Protein AF-A0A2I1H2B0-F1 (afdb_monomer)

Mean predicted aligned error: 11.68 Å

Solvent-accessible surface area (backbone atoms only — not comparable to full-atom values): 6428 Å² total; per-residue (Å²): 141,88,88,88,76,60,78,94,44,46,68,71,76,64,49,82,88,50,79,85,76,48,82,66,70,64,61,59,55,56,68,54,53,75,51,46,42,82,46,78,48,74,56,74,80,69,36,77,81,53,86,63,98,53,75,65,64,88,85,50,79,61,89,71,57,47,79,42,85,40,55,70,83,60,47,72,69,59,50,45,48,54,50,17,63,74,70,73,45,58,56,88,76,62,82,134

Nearest PDB structures (foldseek):
  7tlf-assembly1_C  TM=3.480E-01  e=1.361E+00  Proteomonas sulcata

Structure (mmCIF, N/CA/C/O backbone):
data_AF-A0A2I1H2B0-F1
#
_entry.id   AF-A0A2I1H2B0-F1
#
loop_
_atom_site.group_PDB
_atom_site.id
_atom_site.type_symbol
_atom_site.label_atom_id
_atom_site.label_alt_id
_atom_site.label_comp_id
_atom_site.label_asym_id
_atom_site.label_entity_id
_atom_site.label_seq_id
_atom_site.pdbx_PDB_ins_code
_atom_site.Cartn_x
_atom_site.Cartn_y
_atom_site.Cartn_z
_atom_site.occupancy
_atom_site.B_iso_or_equiv
_atom_site.auth_seq_id
_atom_site.auth_comp_id
_atom_site.auth_asym_id
_atom_site.auth_atom_id
_atom_site.pdbx_PDB_model_num
ATOM 1 N N . MET A 1 1 ? 22.178 12.903 -45.489 1.00 73.50 1 MET A N 1
ATOM 2 C CA . MET A 1 1 ? 22.985 12.206 -44.464 1.00 73.50 1 MET A CA 1
ATOM 3 C C . MET A 1 1 ? 23.063 10.743 -44.864 1.00 73.50 1 MET A C 1
ATOM 5 O O . MET A 1 1 ? 22.022 10.193 -45.192 1.00 73.50 1 MET A O 1
ATOM 9 N N . LEU A 1 2 ? 24.260 10.157 -44.918 1.00 90.94 2 LEU A N 1
ATOM 10 C CA . LEU A 1 2 ? 24.478 8.754 -45.292 1.00 90.94 2 LEU A CA 1
ATOM 11 C C . LEU A 1 2 ? 25.197 8.044 -44.143 1.00 90.94 2 LEU A C 1
ATOM 13 O O . LEU A 1 2 ? 26.053 8.652 -43.502 1.00 90.94 2 LEU A O 1
ATOM 17 N N . VAL A 1 3 ? 24.846 6.782 -43.895 1.00 92.38 3 VAL A N 1
ATOM 18 C CA . VAL A 1 3 ? 25.449 5.934 -42.858 1.00 92.38 3 VAL A CA 1
ATOM 19 C C . VAL A 1 3 ? 25.986 4.676 -43.532 1.00 92.38 3 VAL A C 1
ATOM 21 O O . VAL A 1 3 ? 25.276 4.052 -44.316 1.00 92.38 3 VAL A O 1
ATOM 24 N N . TYR A 1 4 ? 27.237 4.324 -43.236 1.00 93.19 4 TYR A N 1
ATOM 25 C CA . TYR A 1 4 ? 27.913 3.147 -43.778 1.00 93.19 4 TYR A CA 1
ATOM 26 C C . TYR A 1 4 ? 28.304 2.207 -42.644 1.00 93.19 4 TYR A C 1
ATOM 28 O O . TYR A 1 4 ? 28.731 2.652 -41.579 1.00 93.19 4 TYR A O 1
ATOM 36 N N . ILE A 1 5 ? 28.189 0.908 -42.901 1.00 94.12 5 ILE A N 1
ATOM 37 C CA . ILE A 1 5 ? 28.589 -0.162 -41.987 1.00 94.12 5 ILE A CA 1
ATOM 38 C C . ILE A 1 5 ? 29.729 -0.926 -42.660 1.00 94.12 5 ILE A C 1
ATOM 40 O O . ILE A 1 5 ? 29.684 -1.174 -43.865 1.00 94.12 5 ILE A O 1
ATOM 44 N N . ARG A 1 6 ? 30.775 -1.274 -41.900 1.00 95.75 6 ARG A N 1
ATOM 45 C CA . ARG A 1 6 ? 31.855 -2.123 -42.418 1.00 95.75 6 ARG A CA 1
ATOM 46 C C . ARG A 1 6 ? 31.313 -3.514 -42.718 1.00 95.75 6 ARG A C 1
ATOM 48 O O . ARG A 1 6 ? 30.656 -4.107 -41.870 1.00 95.75 6 ARG A O 1
ATOM 55 N N . GLU A 1 7 ? 31.663 -4.047 -43.883 1.00 94.50 7 GLU A N 1
ATOM 56 C CA . GLU A 1 7 ? 31.227 -5.374 -44.334 1.00 94.50 7 GLU A CA 1
ATOM 57 C C . GLU A 1 7 ? 31.550 -6.475 -43.310 1.00 94.50 7 GLU A C 1
ATOM 59 O O . GLU A 1 7 ? 30.708 -7.319 -43.020 1.00 94.50 7 GLU A O 1
ATOM 64 N N . SER A 1 8 ? 32.714 -6.392 -42.656 1.00 96.06 8 SER A N 1
ATOM 65 C CA . SER A 1 8 ? 33.134 -7.319 -41.596 1.00 96.06 8 SER A CA 1
ATOM 66 C C . SER A 1 8 ? 32.205 -7.369 -40.378 1.00 96.06 8 SER A C 1
ATOM 68 O O . SER A 1 8 ? 32.203 -8.365 -39.663 1.00 96.06 8 SER A O 1
ATOM 70 N N . ASN A 1 9 ? 31.433 -6.311 -40.121 1.00 94.19 9 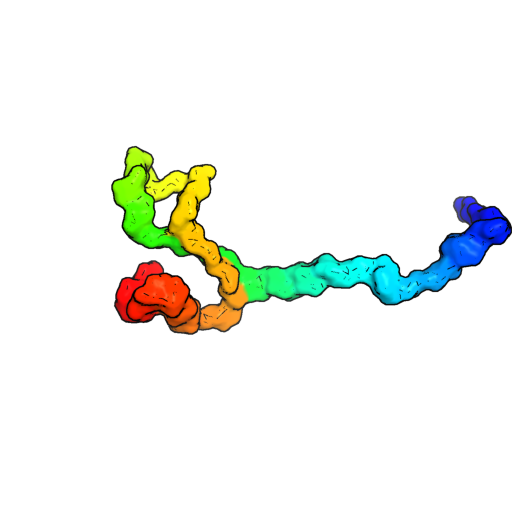ASN A N 1
ATOM 71 C CA . ASN A 1 9 ? 30.586 -6.161 -38.934 1.00 94.19 9 ASN A CA 1
ATOM 72 C C . ASN A 1 9 ? 29.092 -6.289 -39.260 1.00 94.19 9 ASN A C 1
ATOM 74 O O . ASN A 1 9 ? 28.256 -6.079 -38.385 1.00 94.19 9 ASN A O 1
ATOM 78 N N . ILE A 1 10 ? 28.733 -6.628 -40.504 1.00 94.31 10 ILE A N 1
ATOM 79 C CA . ILE A 1 10 ? 27.337 -6.629 -40.953 1.00 94.31 10 ILE A CA 1
ATOM 80 C C . ILE A 1 10 ? 26.464 -7.582 -40.122 1.00 94.31 10 ILE A C 1
ATOM 82 O O . ILE A 1 10 ? 25.373 -7.214 -39.707 1.00 94.31 10 ILE A O 1
ATOM 86 N N . ASN A 1 11 ? 26.981 -8.764 -39.788 1.00 93.62 11 ASN A N 1
ATOM 87 C CA . ASN A 1 11 ? 26.236 -9.779 -39.039 1.00 93.62 11 ASN A CA 1
ATOM 88 C C . ASN A 1 11 ? 26.012 -9.389 -37.573 1.00 93.62 11 ASN A C 1
ATOM 90 O O . ASN A 1 11 ? 24.997 -9.744 -36.989 1.00 93.62 11 ASN A O 1
ATOM 94 N N . GLU A 1 12 ? 26.960 -8.662 -36.986 1.00 92.38 12 GLU A N 1
ATOM 95 C CA . GLU A 1 12 ? 26.865 -8.164 -35.614 1.00 92.38 12 GLU A CA 1
ATOM 96 C C . GLU A 1 12 ? 25.863 -7.006 -35.540 1.00 92.38 12 GLU A C 1
ATOM 98 O O . GLU A 1 12 ? 24.953 -7.014 -34.716 1.00 92.38 12 GLU A O 1
ATOM 103 N N . VAL A 1 13 ? 25.988 -6.038 -36.454 1.00 93.38 13 VAL A N 1
ATOM 104 C CA . VAL A 1 13 ? 25.147 -4.833 -36.476 1.00 93.38 13 VAL A CA 1
ATOM 105 C C . VAL A 1 13 ? 23.697 -5.148 -36.855 1.00 93.38 13 VAL A C 1
ATOM 107 O O . VA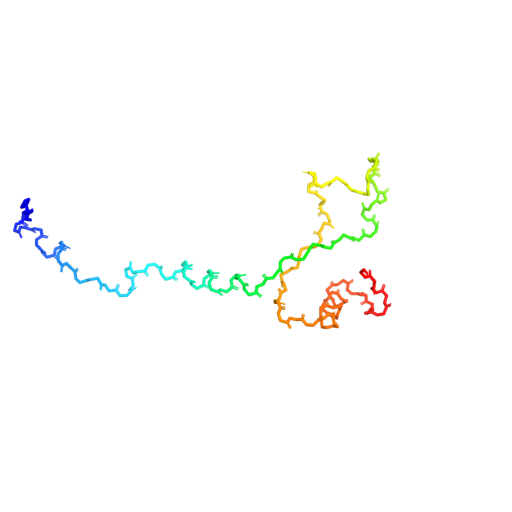L A 1 13 ? 22.787 -4.490 -36.357 1.00 93.38 13 VAL A O 1
ATOM 110 N N . PHE A 1 14 ? 23.468 -6.149 -37.709 1.00 93.38 14 PHE A N 1
ATOM 111 C CA . PHE A 1 14 ? 22.129 -6.597 -38.112 1.00 93.38 14 PHE A CA 1
ATOM 112 C C . PHE A 1 14 ? 21.664 -7.869 -37.394 1.00 93.38 14 PHE A C 1
ATOM 114 O O . PHE A 1 14 ? 20.729 -8.522 -37.864 1.00 93.38 14 PHE A O 1
ATOM 121 N N . SER A 1 15 ? 22.286 -8.235 -36.268 1.00 94.25 15 SER A N 1
ATOM 122 C CA . SER A 1 15 ? 21.783 -9.337 -35.445 1.00 94.25 15 SER A CA 1
ATOM 123 C C . SER A 1 15 ? 20.314 -9.079 -35.070 1.00 94.25 15 SER A C 1
ATOM 125 O O . SER A 1 15 ? 19.978 -7.955 -34.682 1.00 94.25 15 SER A O 1
ATOM 127 N N . PRO A 1 16 ? 19.416 -10.076 -35.191 1.00 93.12 16 PRO A N 1
ATOM 128 C CA . PRO A 1 16 ? 18.023 -9.899 -34.811 1.00 93.12 16 PRO A CA 1
ATOM 129 C C . PRO A 1 16 ? 17.931 -9.614 -33.310 1.00 93.12 16 PRO A C 1
ATOM 131 O O . PRO A 1 16 ? 18.542 -10.317 -32.510 1.00 93.12 16 PRO A O 1
ATOM 134 N N . VAL A 1 17 ? 17.150 -8.599 -32.942 1.00 91.44 17 VAL A N 1
ATOM 135 C CA . VAL A 1 17 ? 16.828 -8.316 -31.538 1.00 91.44 17 VAL A CA 1
ATOM 136 C C . VAL A 1 17 ? 15.798 -9.342 -31.079 1.00 91.44 17 VAL A C 1
ATOM 138 O O . VAL A 1 17 ? 14.696 -9.397 -31.635 1.00 91.44 17 VAL A O 1
ATOM 141 N N . VAL A 1 18 ? 16.154 -10.157 -30.090 1.00 91.38 18 VAL A N 1
ATOM 142 C CA . VAL A 1 18 ? 15.254 -11.157 -29.503 1.00 91.38 18 VAL A CA 1
ATOM 143 C C . VAL A 1 18 ? 14.559 -10.601 -28.252 1.00 91.38 18 VAL A C 1
ATOM 145 O O . VAL A 1 18 ? 15.043 -9.637 -27.656 1.00 91.38 18 VAL A O 1
ATOM 148 N N . PRO A 1 19 ? 13.410 -11.160 -27.826 1.00 83.00 19 PRO A N 1
ATOM 149 C CA . PRO A 1 19 ? 12.710 -10.693 -26.627 1.00 83.00 19 PRO A CA 1
ATOM 150 C C . PRO A 1 19 ? 13.582 -10.676 -25.364 1.00 83.00 19 PRO A C 1
ATOM 152 O O . PRO A 1 19 ? 13.391 -9.822 -24.503 1.00 83.00 19 PRO A O 1
ATOM 155 N N . GLU A 1 20 ? 14.559 -11.578 -25.262 1.00 86.50 20 GLU A N 1
ATOM 156 C CA . GLU A 1 20 ? 15.504 -11.676 -24.147 1.00 86.50 20 GLU A CA 1
ATOM 157 C C . GLU A 1 20 ? 16.494 -10.500 -24.085 1.00 86.50 20 GLU A C 1
ATOM 159 O O . GLU A 1 20 ? 16.982 -10.174 -23.001 1.00 86.50 20 GLU A O 1
ATOM 164 N N . ASP A 1 21 ? 16.750 -9.826 -25.213 1.00 87.50 21 ASP A N 1
ATOM 165 C CA . ASP A 1 21 ? 17.574 -8.610 -25.270 1.00 87.50 21 ASP A CA 1
ATOM 166 C C . ASP A 1 21 ? 16.839 -7.396 -24.675 1.00 87.50 21 ASP A C 1
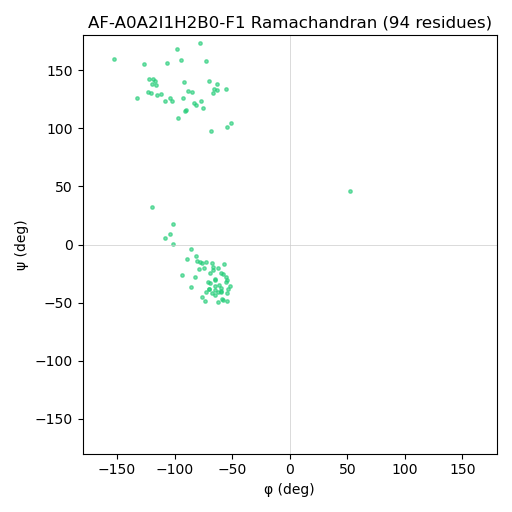ATOM 168 O O . ASP A 1 21 ? 17.449 -6.365 -24.373 1.00 87.50 21 ASP A O 1
ATOM 172 N N . ILE A 1 22 ? 15.515 -7.502 -24.495 1.00 82.81 22 ILE A N 1
ATOM 173 C CA . ILE A 1 22 ? 14.670 -6.453 -23.930 1.00 82.81 22 ILE A CA 1
ATOM 174 C C . ILE A 1 22 ? 14.595 -6.650 -22.408 1.00 82.81 22 ILE A C 1
ATOM 176 O O . ILE A 1 22 ? 14.006 -7.621 -21.927 1.00 82.81 22 ILE A O 1
ATOM 180 N N . PRO A 1 23 ? 15.124 -5.722 -21.590 1.00 77.94 23 PRO A N 1
ATOM 181 C CA . PRO A 1 23 ? 15.071 -5.850 -20.139 1.00 77.94 23 PRO A CA 1
ATOM 182 C C . PRO A 1 23 ? 13.625 -5.716 -19.627 1.00 77.94 23 PRO A C 1
ATOM 184 O O . PRO A 1 23 ? 13.120 -4.617 -19.399 1.00 77.94 23 PRO A O 1
ATOM 187 N N . MET A 1 24 ? 12.970 -6.854 -19.388 1.00 66.50 24 MET A N 1
ATOM 188 C CA . MET A 1 24 ? 11.548 -6.947 -19.015 1.00 66.50 24 MET A CA 1
ATOM 189 C C . MET A 1 24 ? 11.214 -6.361 -17.628 1.00 66.50 24 MET A C 1
ATOM 191 O O . MET A 1 24 ? 10.063 -6.043 -17.336 1.00 66.50 24 MET A O 1
ATOM 195 N N . ARG A 1 25 ? 12.216 -6.202 -16.751 1.00 61.19 25 ARG A N 1
ATOM 196 C CA . ARG A 1 25 ? 12.004 -5.932 -15.315 1.00 61.19 25 ARG A CA 1
ATOM 197 C C . ARG A 1 25 ? 11.341 -4.591 -14.992 1.00 61.19 25 ARG A C 1
ATOM 199 O O . ARG A 1 25 ? 10.648 -4.507 -13.989 1.00 61.19 25 ARG A O 1
ATOM 206 N N . ARG A 1 26 ? 11.524 -3.546 -15.806 1.00 59.59 26 ARG A N 1
ATOM 207 C CA . ARG A 1 26 ? 11.058 -2.194 -15.431 1.00 59.59 26 ARG A CA 1
ATOM 208 C C . ARG A 1 26 ? 9.578 -1.937 -15.707 1.00 59.59 26 ARG A C 1
ATOM 210 O O . ARG A 1 26 ? 8.991 -1.112 -15.021 1.00 59.59 26 ARG A O 1
ATOM 217 N N . LEU A 1 27 ? 8.977 -2.600 -16.696 1.00 59.09 27 LEU A N 1
ATOM 218 C CA . LEU A 1 27 ? 7.579 -2.339 -17.066 1.00 59.09 27 LEU A CA 1
ATOM 219 C C . LEU A 1 27 ? 6.601 -2.965 -16.067 1.00 59.09 27 LEU A C 1
ATOM 221 O O . LEU A 1 27 ? 5.702 -2.280 -15.589 1.00 59.09 27 LEU A O 1
ATOM 225 N N . LEU A 1 28 ? 6.839 -4.219 -15.678 1.00 59.53 28 LEU A N 1
ATOM 226 C CA . LEU A 1 28 ? 5.973 -4.929 -14.734 1.00 59.53 28 LEU A CA 1
ATOM 227 C C . LEU A 1 28 ? 5.973 -4.289 -13.335 1.00 59.53 28 LEU A C 1
ATOM 229 O O . LEU A 1 28 ? 4.921 -4.141 -12.722 1.00 59.53 28 LEU A O 1
ATOM 233 N N . GLU A 1 29 ? 7.129 -3.826 -12.846 1.00 60.00 29 GLU A N 1
ATOM 234 C CA . GLU A 1 29 ? 7.213 -3.153 -11.540 1.00 60.00 29 GLU A CA 1
ATOM 235 C C . GLU A 1 29 ? 6.436 -1.822 -11.507 1.00 60.00 29 GLU A C 1
ATOM 237 O O . GLU A 1 29 ? 5.837 -1.473 -10.487 1.00 60.00 29 GLU A O 1
ATOM 242 N N . VAL A 1 30 ? 6.412 -1.071 -12.614 1.00 61.88 30 VAL A N 1
ATOM 243 C CA . VAL A 1 30 ? 5.669 0.198 -12.714 1.00 61.88 30 VAL A CA 1
ATOM 244 C C . VAL A 1 30 ? 4.160 -0.051 -12.782 1.00 61.88 30 VAL A C 1
ATOM 246 O O . VAL A 1 30 ? 3.385 0.654 -12.124 1.00 61.88 30 VAL A O 1
ATOM 249 N N . GLU A 1 31 ? 3.739 -1.075 -13.526 1.00 62.66 31 GLU A N 1
ATOM 250 C CA . GLU A 1 31 ? 2.333 -1.474 -13.621 1.00 62.66 31 GLU A CA 1
ATOM 251 C C . GLU A 1 31 ? 1.777 -1.989 -12.292 1.00 62.66 31 GLU A C 1
ATOM 253 O O . GLU A 1 31 ? 0.617 -1.752 -11.989 1.00 62.66 31 GLU A O 1
ATOM 258 N N . GLU A 1 32 ? 2.573 -2.609 -11.429 1.00 68.69 32 GLU A N 1
ATOM 259 C CA . GLU A 1 32 ? 2.046 -3.045 -10.134 1.00 68.69 32 GLU A CA 1
ATOM 260 C C . GLU A 1 32 ? 2.090 -1.940 -9.078 1.00 68.69 32 GLU A C 1
ATOM 262 O O . GLU A 1 32 ? 1.162 -1.811 -8.280 1.00 68.69 32 GLU A O 1
ATOM 267 N N . ASN A 1 33 ? 3.125 -1.095 -9.061 1.00 77.31 33 ASN A N 1
ATOM 268 C CA . ASN A 1 33 ? 3.312 -0.102 -7.997 1.00 77.31 33 ASN A CA 1
ATOM 269 C C . ASN A 1 33 ? 2.175 0.926 -7.907 1.00 77.31 33 ASN A C 1
ATOM 271 O O . ASN A 1 33 ? 1.799 1.320 -6.802 1.00 77.31 33 ASN A O 1
ATOM 275 N N . HIS A 1 34 ? 1.580 1.331 -9.033 1.00 85.94 34 HIS A N 1
ATOM 276 C CA . HIS A 1 34 ? 0.498 2.319 -9.019 1.00 85.94 34 HIS A CA 1
ATOM 277 C C . HIS A 1 34 ? -0.797 1.810 -8.360 1.00 85.94 34 HIS A C 1
ATOM 279 O O . HIS A 1 34 ? -1.650 2.628 -8.005 1.00 85.94 34 HIS A O 1
ATOM 285 N N . LEU A 1 35 ? -0.954 0.496 -8.171 1.00 91.75 35 LEU A N 1
ATOM 286 C CA . LEU A 1 35 ? -2.122 -0.112 -7.527 1.00 91.75 35 LEU A CA 1
ATOM 287 C C . LEU A 1 35 ? -2.064 -0.047 -5.997 1.00 91.75 35 LEU A C 1
ATOM 289 O O . LEU A 1 35 ? -3.086 -0.254 -5.341 1.00 91.75 35 LEU A O 1
ATOM 293 N N . TYR A 1 36 ? -0.902 0.260 -5.420 1.00 93.19 36 TYR A N 1
ATOM 294 C CA . TYR A 1 36 ? -0.694 0.262 -3.974 1.00 93.19 36 TYR A CA 1
ATOM 295 C C . TYR A 1 36 ? -0.588 1.680 -3.403 1.00 93.19 36 TYR A C 1
ATOM 297 O O . TYR A 1 36 ? -0.248 2.645 -4.089 1.00 93.19 36 TYR A O 1
ATOM 305 N N . LEU A 1 37 ? -0.892 1.792 -2.115 1.00 92.81 37 LEU A N 1
ATOM 306 C CA . LEU A 1 37 ? -0.616 2.934 -1.258 1.00 92.81 37 LEU A CA 1
ATOM 307 C C . LEU A 1 37 ? 0.329 2.495 -0.147 1.00 92.81 37 LEU A C 1
ATOM 309 O O . LEU A 1 37 ? 0.177 1.414 0.426 1.00 92.81 37 LEU A O 1
ATOM 313 N N . THR A 1 38 ? 1.268 3.374 0.178 1.00 92.38 38 THR A N 1
ATOM 314 C CA . THR A 1 38 ? 2.097 3.251 1.371 1.00 92.38 38 THR A CA 1
ATOM 315 C C . THR A 1 38 ? 1.407 3.974 2.518 1.00 92.38 38 THR A C 1
ATOM 317 O O . THR A 1 38 ? 1.241 5.193 2.476 1.00 92.38 38 THR 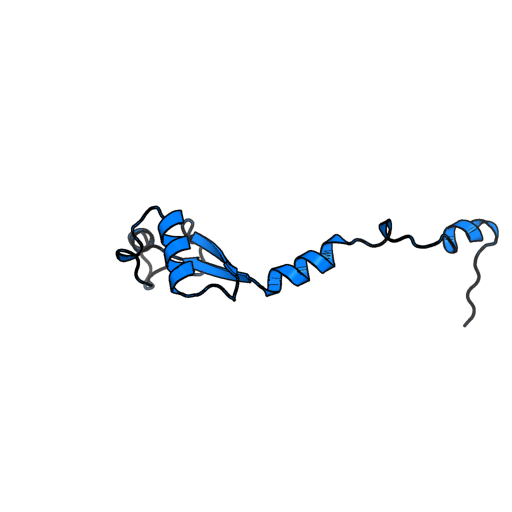A O 1
ATOM 320 N N . ILE A 1 39 ? 1.008 3.228 3.543 1.00 92.19 39 ILE A N 1
ATOM 321 C CA . ILE A 1 39 ? 0.377 3.757 4.751 1.00 92.19 39 ILE A CA 1
ATOM 322 C C . ILE A 1 39 ? 1.376 3.645 5.898 1.00 92.19 39 ILE A C 1
ATOM 324 O O . ILE A 1 39 ? 1.864 2.558 6.204 1.00 92.19 39 ILE A O 1
ATOM 328 N N . LYS A 1 40 ? 1.674 4.778 6.535 1.00 89.44 40 LYS A N 1
ATOM 329 C CA . LYS A 1 40 ? 2.555 4.860 7.702 1.00 89.44 40 LYS A CA 1
ATOM 330 C C . LYS A 1 40 ? 1.714 5.003 8.961 1.00 89.44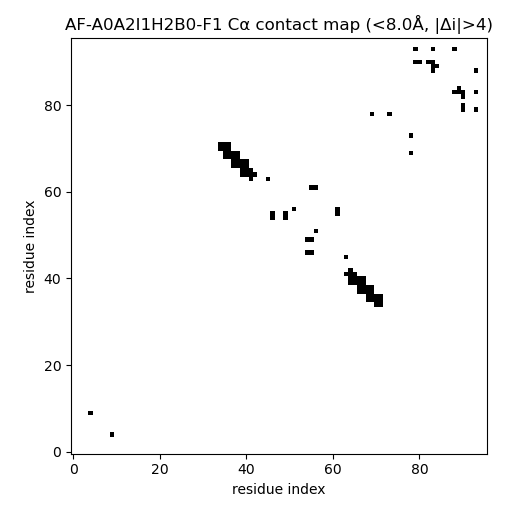 40 LYS A C 1
ATOM 332 O O . LYS A 1 40 ? 0.912 5.928 9.060 1.00 89.44 40 LYS A O 1
ATOM 337 N N . ILE A 1 41 ? 1.897 4.087 9.905 1.00 87.81 41 ILE A N 1
ATOM 338 C CA . ILE A 1 41 ? 1.168 4.057 11.173 1.00 87.81 41 ILE A CA 1
ATOM 339 C C . ILE A 1 41 ? 2.158 4.286 12.308 1.00 87.81 41 ILE A C 1
ATOM 341 O O . ILE A 1 41 ? 3.175 3.597 12.412 1.00 87.81 41 ILE A O 1
ATOM 345 N N . VAL A 1 42 ? 1.827 5.240 13.175 1.00 83.81 42 VAL A N 1
ATOM 346 C CA . VAL A 1 42 ? 2.565 5.523 14.407 1.00 83.81 42 VAL A CA 1
ATOM 347 C C . VAL A 1 42 ? 1.685 5.147 15.588 1.00 83.81 42 VAL A C 1
ATOM 349 O O . VAL A 1 42 ? 0.517 5.529 15.651 1.00 83.81 42 VAL A O 1
ATOM 352 N N . ILE A 1 43 ? 2.238 4.370 16.517 1.00 84.06 43 ILE A N 1
ATOM 353 C CA . ILE A 1 43 ? 1.532 3.946 17.727 1.00 84.06 43 ILE A CA 1
ATOM 354 C C . ILE A 1 43 ? 1.819 4.956 18.832 1.00 84.06 43 ILE A C 1
ATOM 356 O O . ILE A 1 43 ? 2.956 5.377 19.006 1.00 84.06 43 ILE A O 1
ATOM 360 N N . ILE A 1 44 ? 0.802 5.287 19.632 1.00 80.44 44 ILE A N 1
ATOM 361 C CA . ILE A 1 44 ? 0.895 6.307 20.688 1.00 80.44 44 ILE A CA 1
ATOM 362 C C . ILE A 1 44 ? 2.089 6.095 21.633 1.00 80.44 44 ILE A C 1
ATOM 364 O O . ILE A 1 44 ? 2.722 7.062 22.046 1.00 80.44 44 ILE A O 1
ATOM 368 N N . LYS A 1 45 ? 2.437 4.837 21.936 1.00 78.19 45 LYS A N 1
ATOM 369 C CA . LYS A 1 45 ? 3.582 4.489 22.794 1.00 78.19 45 LYS A CA 1
ATOM 370 C C . LYS A 1 45 ? 4.910 5.092 22.313 1.00 78.19 45 LYS A C 1
ATOM 372 O O . LYS A 1 45 ? 5.777 5.357 23.138 1.00 78.19 45 LYS A O 1
ATOM 377 N N . GLU A 1 46 ? 5.045 5.329 21.010 1.00 74.31 46 GLU A N 1
ATOM 378 C CA . GLU A 1 46 ? 6.249 5.887 20.391 1.00 74.31 46 GLU A CA 1
ATOM 379 C C . GLU A 1 46 ? 6.413 7.386 20.662 1.00 74.31 46 GLU A C 1
ATOM 381 O O . GLU A 1 46 ? 7.526 7.903 20.616 1.00 74.31 46 GLU A O 1
ATOM 386 N N . PHE A 1 47 ? 5.331 8.084 21.018 1.00 72.56 47 PHE A N 1
ATOM 387 C CA . PHE A 1 47 ? 5.385 9.504 21.367 1.00 72.56 47 PHE A CA 1
ATOM 388 C C . PHE A 1 47 ? 5.906 9.754 22.786 1.00 72.56 47 PHE A C 1
ATOM 390 O O . PHE A 1 47 ? 6.409 10.837 23.065 1.00 72.56 47 PHE A O 1
ATOM 397 N N . ASN A 1 48 ? 5.843 8.762 23.681 1.00 69.94 48 ASN A N 1
ATOM 398 C CA . ASN A 1 48 ? 6.198 8.940 25.096 1.00 69.94 48 ASN A CA 1
ATOM 399 C C . ASN A 1 48 ? 7.669 9.329 25.326 1.00 69.94 48 ASN A C 1
ATOM 401 O O . ASN A 1 48 ? 7.997 9.871 26.378 1.00 69.94 48 ASN A O 1
ATOM 405 N N . ASN A 1 49 ? 8.547 9.064 24.357 1.00 65.44 49 ASN A N 1
ATOM 406 C CA . ASN A 1 49 ? 9.976 9.365 24.448 1.00 65.44 49 ASN A CA 1
ATOM 407 C C . ASN A 1 49 ? 10.375 10.641 23.687 1.00 65.44 49 ASN A C 1
ATOM 409 O O . ASN A 1 49 ? 11.555 10.991 23.667 1.00 65.44 49 ASN A O 1
ATOM 413 N N . TYR A 1 50 ? 9.425 11.332 23.047 1.00 71.44 50 TYR A N 1
ATOM 414 C CA . TYR A 1 50 ? 9.710 12.525 22.256 1.00 71.44 50 TYR A CA 1
ATOM 415 C C . TYR A 1 50 ? 9.554 13.798 23.100 1.00 71.44 50 TYR A C 1
ATOM 417 O O . TYR A 1 50 ? 8.516 14.021 23.715 1.00 71.44 50 TYR A O 1
ATOM 425 N N . GLN A 1 51 ? 10.593 14.640 23.134 1.00 70.56 51 GLN A N 1
ATOM 426 C CA . GLN A 1 51 ? 10.624 15.884 23.926 1.00 70.56 51 GLN A CA 1
ATOM 427 C C . GLN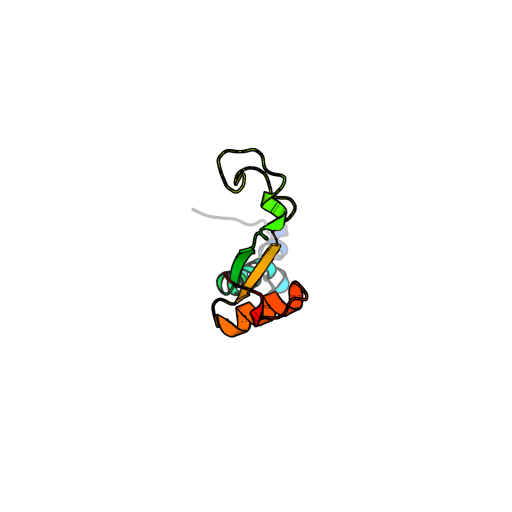 A 1 51 ? 10.438 17.162 23.089 1.00 70.56 51 GLN A C 1
ATOM 429 O O . GLN A 1 51 ? 10.652 18.267 23.587 1.00 70.56 51 GLN A O 1
ATOM 434 N N . GLY A 1 52 ? 10.082 17.036 21.809 1.00 71.50 52 GLY A N 1
ATOM 435 C CA . GLY A 1 52 ? 9.806 18.194 20.959 1.00 71.50 52 GLY A CA 1
ATOM 436 C C . GLY A 1 52 ? 8.422 18.799 21.206 1.00 71.50 52 GLY A C 1
ATOM 437 O O . GLY A 1 52 ? 7.598 18.262 21.939 1.00 71.50 52 GLY A O 1
ATOM 438 N N . SER A 1 53 ? 8.154 19.935 20.561 1.00 72.62 53 SER A N 1
ATOM 439 C CA . SER A 1 53 ? 6.865 20.641 20.643 1.00 72.62 53 SER A CA 1
ATOM 440 C C . SER A 1 53 ? 5.741 19.995 19.822 1.00 72.62 53 SER A C 1
ATOM 442 O O . SER A 1 53 ? 4.572 20.318 20.026 1.00 72.62 53 SER A O 1
ATOM 444 N N . ASN A 1 54 ? 6.085 19.097 18.895 1.00 70.25 54 ASN A N 1
ATOM 445 C CA . ASN A 1 54 ? 5.144 18.312 18.095 1.00 70.25 54 ASN A CA 1
ATOM 446 C C . ASN A 1 54 ? 4.957 16.910 18.690 1.00 70.25 54 ASN A C 1
ATOM 448 O O . ASN A 1 54 ? 5.748 16.479 19.521 1.00 70.25 54 ASN A O 1
ATOM 452 N N . PHE A 1 55 ? 3.957 16.160 18.217 1.00 65.62 55 PHE A N 1
ATOM 453 C CA . PHE A 1 55 ? 3.794 14.752 18.608 1.00 65.62 55 PHE A CA 1
ATOM 454 C C . PHE A 1 55 ? 5.023 13.908 18.240 1.00 65.62 55 PHE A C 1
ATOM 456 O O . PHE A 1 55 ? 5.432 13.046 19.007 1.00 65.62 55 PHE A O 1
ATOM 463 N N . CYS A 1 56 ? 5.641 14.190 17.095 1.00 65.94 56 CYS A N 1
ATOM 464 C CA . CYS A 1 56 ? 6.853 13.537 16.618 1.00 65.94 56 CYS A CA 1
ATOM 465 C C . CYS A 1 56 ? 7.656 14.467 15.706 1.00 65.94 56 CYS A C 1
ATOM 467 O O . CYS A 1 56 ? 7.106 15.402 15.116 1.00 65.94 56 CYS A O 1
ATOM 469 N N . ASP A 1 57 ? 8.944 14.167 15.545 1.00 66.12 57 ASP A N 1
ATOM 470 C CA . ASP A 1 57 ? 9.754 14.760 14.489 1.00 66.12 57 ASP A CA 1
ATOM 471 C C . ASP A 1 57 ? 9.513 14.007 13.178 1.00 66.12 57 ASP A C 1
ATOM 473 O O . ASP A 1 57 ? 9.741 12.801 13.100 1.00 66.12 57 ASP A O 1
ATOM 477 N N . TYR A 1 58 ? 9.034 14.704 12.150 1.00 62.19 58 TYR A N 1
ATOM 478 C CA . TYR A 1 58 ? 8.827 14.120 10.821 1.00 62.19 58 TYR A CA 1
ATOM 479 C C . TYR A 1 58 ? 10.135 13.984 10.029 1.00 62.19 58 TYR A C 1
ATOM 481 O O . TYR A 1 58 ? 10.160 13.300 9.005 1.00 62.19 58 TYR A O 1
ATOM 489 N N . GLN A 1 59 ? 11.200 14.659 10.471 1.00 58.62 59 GLN A N 1
ATOM 490 C CA . GLN A 1 59 ? 12.493 14.722 9.794 1.00 58.62 59 GLN A CA 1
ATOM 491 C C . GLN A 1 59 ? 13.462 13.649 10.299 1.00 58.62 59 GLN A C 1
ATOM 493 O O . GLN A 1 59 ? 14.316 13.185 9.543 1.00 58.62 59 GLN A O 1
ATOM 498 N N . TYR A 1 60 ? 13.291 13.201 11.543 1.00 54.38 60 TYR A N 1
ATOM 499 C CA . TYR A 1 60 ? 13.932 11.990 12.033 1.00 54.38 60 TYR A CA 1
ATOM 500 C C . TYR A 1 60 ? 13.069 10.800 11.651 1.00 54.38 60 TYR A C 1
ATOM 502 O O . TYR A 1 60 ? 11.860 10.792 11.875 1.00 54.38 60 TYR A O 1
ATOM 510 N N . SER A 1 61 ? 13.690 9.773 11.074 1.00 55.28 61 SER A N 1
ATOM 511 C CA . SER A 1 61 ? 13.053 8.472 10.953 1.00 55.28 61 SER A CA 1
ATOM 512 C C . SER A 1 61 ? 12.628 8.053 12.355 1.00 55.28 61 SER A C 1
ATOM 514 O O . SER A 1 61 ? 13.464 7.636 13.157 1.00 55.28 61 SER A O 1
ATOM 516 N N . LEU A 1 62 ? 11.345 8.202 12.673 1.00 58.53 62 LEU A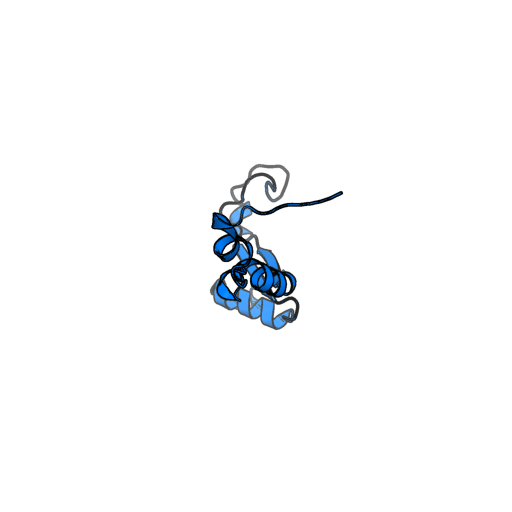 N 1
ATOM 517 C CA . LEU A 1 62 ? 10.736 7.471 13.765 1.00 58.53 62 LEU A CA 1
ATOM 518 C C . LEU A 1 62 ? 11.111 6.012 13.505 1.00 58.53 62 LEU A C 1
ATOM 520 O O . LEU A 1 62 ? 10.600 5.386 12.576 1.00 58.53 62 LEU A O 1
ATOM 524 N N . SER A 1 63 ? 12.064 5.499 14.278 1.00 60.69 63 SER A N 1
ATOM 525 C CA . SER A 1 63 ? 12.605 4.144 14.149 1.00 60.69 63 SE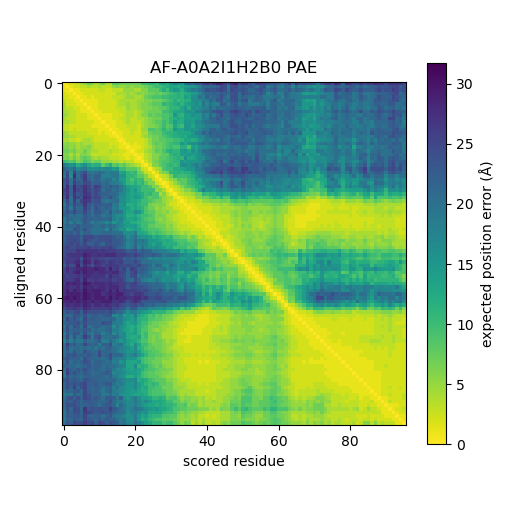R A CA 1
ATOM 526 C C . SER A 1 63 ? 11.505 3.085 14.255 1.00 60.69 63 SER A C 1
ATOM 528 O O . SER A 1 63 ? 11.693 1.959 13.809 1.00 60.69 63 SER A O 1
ATOM 530 N N . ASN A 1 64 ? 10.339 3.484 14.773 1.00 70.69 64 ASN A N 1
ATOM 531 C CA . ASN A 1 64 ? 9.168 2.661 15.019 1.00 70.69 64 ASN A CA 1
ATOM 532 C C . ASN A 1 64 ? 7.919 3.130 14.237 1.00 70.69 64 ASN A C 1
ATOM 534 O O . ASN A 1 64 ? 6.793 2.987 14.714 1.00 70.69 64 ASN A O 1
ATOM 538 N N . VAL A 1 65 ? 8.083 3.703 13.035 1.00 80.06 65 VAL A N 1
ATOM 539 C CA . VAL A 1 65 ? 6.964 3.815 12.077 1.00 80.06 65 VAL A CA 1
ATOM 540 C C . VAL A 1 65 ? 6.742 2.464 11.419 1.00 80.06 65 VAL A C 1
ATOM 542 O O . VAL A 1 65 ? 7.631 1.927 10.760 1.00 80.06 65 VAL A O 1
ATOM 545 N N . HIS A 1 66 ? 5.525 1.946 11.533 1.00 86.38 66 HIS A N 1
ATOM 546 C CA . HIS A 1 66 ? 5.122 0.773 10.778 1.00 86.38 66 HIS A CA 1
ATOM 547 C C . HIS A 1 66 ? 4.669 1.200 9.383 1.00 86.38 66 HIS A C 1
ATOM 549 O O . HIS A 1 66 ? 3.742 2.001 9.241 1.00 86.38 66 HIS A O 1
ATOM 555 N N . GLU A 1 67 ? 5.323 0.668 8.355 1.00 89.94 67 GLU A N 1
ATOM 556 C CA . GLU A 1 67 ? 4.991 0.937 6.961 1.00 89.94 67 GLU A CA 1
ATOM 557 C C . GLU A 1 67 ? 4.257 -0.257 6.350 1.00 89.94 67 GLU A C 1
ATOM 559 O O . GLU A 1 67 ? 4.734 -1.390 6.397 1.00 89.94 67 GLU A O 1
ATOM 564 N N . TYR A 1 68 ? 3.086 0.006 5.775 1.00 91.94 68 TYR A N 1
ATOM 565 C CA . TYR A 1 68 ? 2.235 -0.997 5.150 1.00 91.94 68 TYR A CA 1
ATOM 566 C C . TYR A 1 68 ? 2.008 -0.650 3.689 1.00 91.94 68 TYR A C 1
ATOM 568 O O . TYR A 1 68 ? 1.598 0.463 3.359 1.00 91.94 68 TYR A O 1
ATOM 576 N N . ARG A 1 69 ? 2.214 -1.631 2.811 1.00 93.00 69 ARG A N 1
ATOM 577 C CA . ARG A 1 69 ? 1.871 -1.531 1.394 1.00 93.00 69 ARG A CA 1
ATOM 578 C C . ARG A 1 69 ? 0.506 -2.178 1.172 1.00 93.00 69 ARG A C 1
ATOM 580 O O . ARG A 1 69 ? 0.379 -3.395 1.252 1.00 93.00 69 ARG A O 1
ATOM 587 N N . ILE A 1 70 ? -0.513 -1.364 0.909 1.00 94.62 70 ILE A N 1
ATOM 588 C CA . ILE A 1 70 ? -1.918 -1.788 0.827 1.00 94.62 70 ILE A CA 1
ATOM 589 C C . ILE A 1 70 ? -2.473 -1.483 -0.563 1.00 94.62 70 ILE A C 1
ATOM 591 O O . ILE A 1 70 ? -2.203 -0.424 -1.121 1.00 94.62 70 ILE A O 1
ATOM 595 N N . LEU A 1 71 ? -3.250 -2.400 -1.140 1.00 94.50 71 LEU A N 1
ATOM 596 C CA . LEU A 1 71 ? -3.941 -2.160 -2.410 1.00 94.50 71 LEU A CA 1
ATOM 597 C C . LEU A 1 71 ? -4.957 -1.019 -2.270 1.00 94.50 71 LEU A C 1
ATOM 599 O O . LEU A 1 71 ? -5.734 -0.983 -1.318 1.00 94.50 71 LEU A O 1
ATOM 603 N N . LYS A 1 72 ? -5.024 -0.133 -3.267 1.00 94.50 72 LYS A N 1
ATOM 604 C CA . LYS A 1 72 ? -5.979 0.990 -3.317 1.00 94.50 72 LYS A CA 1
ATOM 605 C C . LYS A 1 72 ? -7.445 0.560 -3.255 1.00 94.50 72 LYS A C 1
ATOM 607 O O . LYS A 1 72 ? -8.290 1.345 -2.846 1.00 94.50 72 LYS A O 1
ATOM 612 N N . SER A 1 73 ? -7.745 -0.667 -3.675 1.00 95.56 73 SER A N 1
ATOM 613 C CA . SER A 1 73 ? -9.091 -1.248 -3.674 1.00 95.56 73 SER A CA 1
ATOM 614 C C . SER A 1 73 ? -9.527 -1.814 -2.318 1.00 95.56 73 SER A C 1
ATOM 616 O O . SER A 1 73 ? -10.691 -2.183 -2.163 1.00 95.56 73 SER A O 1
ATOM 618 N N . VAL A 1 74 ? -8.621 -1.916 -1.339 1.00 96.00 74 VAL A N 1
ATOM 619 C CA . VAL A 1 74 ? -8.934 -2.461 -0.013 1.00 96.00 74 VAL A CA 1
ATOM 620 C C . VAL A 1 74 ? -9.899 -1.530 0.715 1.00 96.00 74 VAL A C 1
ATOM 622 O O . VAL A 1 74 ? -9.685 -0.324 0.812 1.00 96.00 74 VAL A O 1
ATOM 625 N N . THR A 1 75 ? -10.976 -2.104 1.250 1.00 96.31 75 THR A N 1
ATOM 626 C CA . THR A 1 75 ? -11.959 -1.365 2.043 1.00 96.31 75 THR A CA 1
ATOM 627 C C . THR A 1 75 ? -11.397 -1.014 3.419 1.00 96.31 75 THR A C 1
ATOM 629 O O . THR A 1 75 ? -10.504 -1.684 3.936 1.00 96.31 75 THR A O 1
ATOM 632 N N . TYR A 1 76 ? -11.971 0.005 4.062 1.00 92.88 76 TYR A N 1
ATOM 633 C CA . TYR A 1 76 ? -11.569 0.412 5.411 1.00 92.88 76 TYR A CA 1
ATOM 634 C C . TYR A 1 76 ? -11.627 -0.739 6.433 1.00 92.88 76 TYR A C 1
ATOM 636 O O . TYR A 1 76 ? -10.707 -0.891 7.232 1.00 92.88 76 TYR A O 1
ATOM 644 N N . GLY A 1 77 ? -12.677 -1.569 6.390 1.00 93.81 77 GLY A N 1
ATOM 645 C CA . GLY A 1 77 ? -12.820 -2.723 7.285 1.00 93.81 77 GLY A CA 1
ATOM 646 C C . GLY A 1 77 ? -11.705 -3.748 7.085 1.00 93.81 77 GLY A C 1
ATOM 647 O O . GLY A 1 77 ? -11.009 -4.090 8.036 1.00 93.81 77 GLY A O 1
ATOM 648 N N . ASN A 1 78 ? -11.453 -4.138 5.833 1.00 94.62 78 ASN A N 1
ATOM 649 C CA . ASN A 1 78 ? -10.391 -5.090 5.508 1.00 94.62 78 ASN A CA 1
ATOM 650 C C . ASN A 1 78 ? -9.010 -4.540 5.882 1.00 94.62 78 ASN A C 1
ATOM 652 O O . ASN A 1 78 ? -8.185 -5.270 6.421 1.00 94.62 78 ASN A O 1
ATOM 656 N N . PHE A 1 79 ? -8.757 -3.250 5.640 1.00 94.62 79 PHE A N 1
ATOM 657 C CA . PHE A 1 79 ? -7.534 -2.590 6.096 1.00 94.62 79 PHE A CA 1
ATOM 658 C C . PHE A 1 79 ? -7.384 -2.697 7.618 1.00 94.62 79 PHE A C 1
ATOM 660 O O . PHE A 1 79 ? -6.330 -3.097 8.107 1.00 94.62 79 PHE A O 1
ATOM 667 N N . LYS A 1 80 ? -8.446 -2.397 8.371 1.00 94.38 80 LYS A N 1
ATOM 668 C CA . LYS A 1 80 ? -8.441 -2.485 9.833 1.00 94.38 80 LYS A CA 1
ATOM 669 C C . LYS A 1 80 ? -8.132 -3.901 10.327 1.00 94.38 80 LYS A C 1
ATOM 671 O O . LYS A 1 80 ? -7.353 -4.051 11.267 1.00 94.38 80 LYS A O 1
ATOM 676 N N . ASP A 1 81 ? -8.669 -4.920 9.664 1.00 93.81 81 ASP A N 1
ATOM 677 C CA . ASP A 1 81 ? -8.413 -6.323 9.999 1.00 93.81 81 ASP A CA 1
ATOM 678 C C . ASP A 1 81 ? -6.977 -6.754 9.658 1.00 93.81 81 ASP A C 1
ATOM 680 O O . ASP A 1 81 ? -6.340 -7.442 10.455 1.00 93.81 81 ASP A O 1
ATOM 684 N N . ILE A 1 82 ? -6.417 -6.277 8.540 1.00 93.94 82 ILE A N 1
ATOM 685 C CA . ILE A 1 82 ? -5.002 -6.491 8.183 1.00 93.94 82 ILE A CA 1
ATOM 686 C C . ILE A 1 82 ? -4.079 -5.917 9.269 1.00 93.94 82 ILE A C 1
ATOM 688 O O . ILE A 1 82 ? -3.147 -6.585 9.729 1.00 93.94 82 ILE A O 1
ATOM 692 N N . ILE A 1 83 ? -4.342 -4.685 9.716 1.00 94.00 83 ILE A N 1
ATOM 693 C CA . ILE A 1 83 ? -3.547 -4.046 10.773 1.00 94.00 83 ILE A CA 1
ATOM 694 C C . ILE A 1 83 ? -3.733 -4.758 12.118 1.00 94.00 83 ILE A C 1
ATOM 696 O O . ILE A 1 83 ? -2.755 -4.991 12.825 1.00 94.00 83 ILE A O 1
ATOM 700 N N . SER A 1 84 ? -4.964 -5.153 12.451 1.00 93.69 84 SER A N 1
ATOM 701 C CA . SER A 1 84 ? -5.303 -5.942 13.643 1.00 93.69 84 SER A CA 1
ATOM 702 C C . SER A 1 84 ? -4.486 -7.230 13.728 1.00 93.69 84 SER A C 1
ATOM 704 O O . SER A 1 84 ? -3.866 -7.493 14.759 1.00 93.69 84 SER A O 1
ATOM 706 N N . GLN A 1 85 ? -4.414 -7.986 12.631 1.00 92.62 85 GLN A N 1
ATOM 707 C CA . GLN A 1 85 ? -3.625 -9.216 12.550 1.00 92.62 85 GLN A CA 1
ATOM 708 C C . GLN A 1 85 ? -2.125 -8.944 12.682 1.00 92.62 85 GLN A C 1
ATOM 710 O O . GLN A 1 85 ? -1.440 -9.643 13.424 1.00 92.62 85 GLN A O 1
ATOM 715 N N . THR A 1 86 ? -1.617 -7.906 12.011 1.00 90.44 86 THR A N 1
ATOM 716 C CA . THR A 1 86 ? -0.175 -7.615 11.998 1.00 90.44 86 THR A CA 1
ATOM 717 C C . THR A 1 86 ? 0.330 -7.120 13.353 1.00 90.44 86 THR A C 1
ATOM 719 O O . THR A 1 86 ? 1.419 -7.486 13.788 1.00 90.44 86 THR A O 1
ATOM 722 N N . LEU 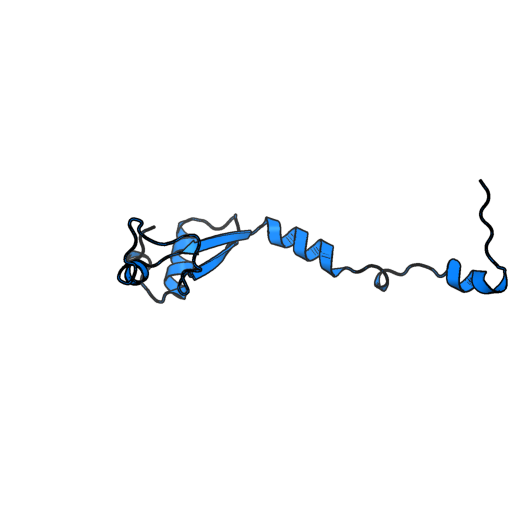A 1 87 ? -0.470 -6.305 14.045 1.00 88.31 87 LEU A N 1
ATOM 723 C CA . LEU A 1 87 ? -0.152 -5.783 15.375 1.00 88.31 87 LEU A CA 1
ATOM 724 C C . LEU A 1 87 ? -0.561 -6.731 16.512 1.00 88.31 87 LEU A C 1
ATOM 726 O O . LEU A 1 87 ? -0.273 -6.434 17.670 1.00 88.31 87 LEU A O 1
ATOM 730 N N . ASN A 1 88 ? -1.216 -7.854 16.197 1.00 91.00 88 ASN A N 1
ATOM 731 C CA . ASN A 1 88 ? -1.754 -8.817 17.158 1.00 91.00 88 ASN A CA 1
ATOM 732 C C . ASN A 1 88 ? -2.647 -8.164 18.236 1.00 91.00 88 ASN A C 1
ATOM 734 O O . ASN A 1 88 ? -2.521 -8.424 19.433 1.00 91.00 88 ASN A O 1
ATOM 738 N N . VAL A 1 89 ? -3.546 -7.281 17.799 1.00 90.06 89 VAL A N 1
ATOM 739 C CA . VAL A 1 89 ? -4.541 -6.594 18.641 1.00 90.06 89 VAL A CA 1
ATOM 740 C C . VAL A 1 89 ? -5.925 -6.800 18.053 1.00 90.06 89 VAL A C 1
ATOM 742 O O . VAL A 1 89 ? -6.055 -7.010 16.852 1.00 90.06 89 VAL A O 1
ATOM 745 N N . LEU A 1 90 ? -6.985 -6.717 18.856 1.00 90.62 90 LEU A N 1
ATOM 746 C CA . LEU A 1 90 ? -8.342 -6.883 18.332 1.00 90.62 90 LEU A CA 1
ATOM 747 C C . LEU A 1 90 ? -8.734 -5.686 17.451 1.00 90.62 90 LEU A C 1
ATOM 749 O O . LEU A 1 90 ? -8.487 -4.537 17.812 1.00 90.62 90 LEU A O 1
ATOM 753 N N . SER A 1 91 ? -9.434 -5.935 16.341 1.00 86.88 91 SER A N 1
ATOM 754 C CA . SER A 1 91 ? -9.919 -4.882 15.426 1.00 86.88 91 SER A CA 1
ATOM 755 C C . SER A 1 91 ? -10.776 -3.830 16.156 1.00 86.88 91 SER A C 1
ATOM 757 O O . SER A 1 91 ? -10.700 -2.635 15.870 1.00 86.88 91 SER A O 1
ATOM 759 N N . GLY A 1 92 ? -11.521 -4.228 17.197 1.00 88.19 92 GLY A N 1
ATOM 760 C CA . GLY A 1 92 ? -12.269 -3.312 18.072 1.00 88.19 92 GLY A CA 1
ATOM 761 C C . GLY A 1 92 ? -11.406 -2.371 18.929 1.00 88.19 92 GLY A C 1
ATOM 762 O O . GLY A 1 92 ? -11.890 -1.322 19.343 1.00 88.19 92 GLY A O 1
ATOM 763 N N . GLN A 1 93 ? -10.137 -2.712 19.173 1.00 86.81 93 GLN A N 1
ATOM 764 C CA . GLN A 1 93 ? -9.188 -1.911 19.958 1.00 86.81 93 GLN A CA 1
ATOM 765 C C . GLN A 1 93 ? -8.417 -0.895 19.104 1.00 86.81 93 GLN A C 1
ATOM 767 O O . GLN A 1 93 ? -7.778 0.002 19.650 1.00 86.81 93 GLN A O 1
ATOM 772 N N . ILE A 1 94 ? -8.474 -1.011 17.775 1.00 88.75 94 ILE A N 1
ATOM 773 C CA . ILE A 1 94 ? -7.830 -0.067 16.860 1.00 88.75 94 ILE A CA 1
ATOM 774 C C . ILE A 1 94 ? -8.789 1.082 16.542 1.00 88.75 94 ILE A C 1
ATOM 776 O O . ILE A 1 94 ? -9.941 0.869 16.145 1.00 88.75 94 ILE A O 1
ATOM 780 N N . ARG A 1 95 ? -8.282 2.311 16.646 1.00 89.62 95 ARG A N 1
ATOM 781 C CA . ARG A 1 95 ? -8.923 3.527 16.145 1.00 89.62 95 ARG A CA 1
ATOM 782 C C . ARG A 1 95 ? -7.880 4.337 15.382 1.00 89.62 95 ARG A C 1
ATOM 784 O O . ARG A 1 95 ? -6.806 4.589 15.922 1.00 89.62 95 ARG A O 1
ATOM 791 N N . PHE A 1 96 ? -8.206 4.676 14.141 1.00 85.62 96 PHE A N 1
ATOM 792 C CA . PHE A 1 96 ? -7.431 5.588 13.302 1.00 85.62 96 PHE A CA 1
ATOM 793 C C . PHE A 1 96 ? -8.013 6.993 13.412 1.00 85.62 96 PHE A C 1
ATOM 795 O O . PHE A 1 96 ? -9.258 7.084 13.562 1.00 85.62 96 PHE A O 1
#

Secondary structure (DSSP, 8-state):
------GGGHHHHTPPPPGGGS-THHHHHHHHHTTEEEEEE--GGGGGG--SSSSS-SSS--TT-EEEEEETT--HHHHHHHHHHHHTS-GGG---

Organism: NCBI:txid588596

Foldseek 3Di:
DDDDDDPVCCCVVPPDDDPVNDPPPPPVVVVPQVQKDKDKDDDQVLQVPDPDPDSDDPPDPSVPTDIDIGGPPDDPLNVLVVVCVVVVHDSVPDDD

Radius of gyration: 25.74 Å; Cα contacts (8 Å, |Δi|>4): 51; chains: 1; bounding box: 46×32×70 Å

pLDDT: mean 82.84, std 12.69, range [54.38, 96.31]

Sequence (96 aa):
MLVYIRESNINEVFSPVVPEDIPMRRLLEVEENHLYLTIKIVIIKEFNNYQGSNFCDYQYSLSNVHEYRILKSVTYGNFKDIISQTLNVLSGQIRF